Protein AF-A0A976CCU5-F1 (afdb_monomer_lite)

pLDDT: mean 81.48, std 16.99, range [30.31, 95.88]

Structure (mmCIF, N/CA/C/O backbone):
data_AF-A0A976CCU5-F1
#
_entry.id   AF-A0A976CCU5-F1
#
loop_
_atom_site.group_PDB
_atom_site.id
_atom_site.type_symbol
_atom_site.label_atom_id
_atom_site.label_alt_id
_atom_site.label_comp_id
_atom_site.label_asym_id
_atom_site.label_entity_id
_atom_site.label_seq_id
_ato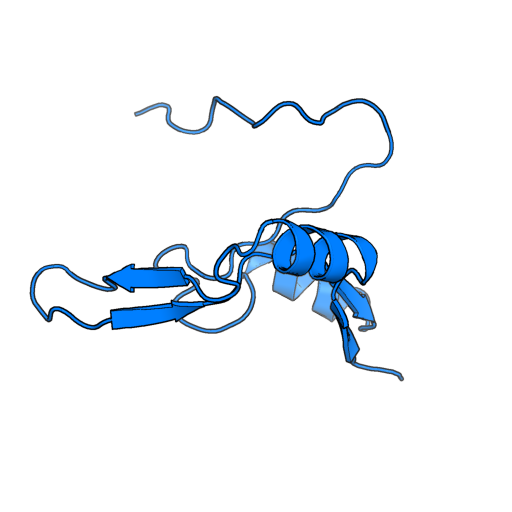m_site.pdbx_PDB_ins_code
_atom_site.Cartn_x
_atom_site.Cartn_y
_atom_site.Cartn_z
_atom_site.occupancy
_atom_site.B_iso_or_equiv
_atom_site.auth_seq_id
_atom_site.auth_comp_id
_atom_site.auth_asym_id
_atom_site.auth_atom_id
_atom_site.pdbx_PDB_model_num
ATOM 1 N N . SER A 1 1 ? -3.503 -4.437 -23.355 1.00 59.19 1 SER A N 1
ATOM 2 C CA . SER A 1 1 ? -3.094 -4.951 -22.033 1.00 59.19 1 SER A CA 1
ATOM 3 C C . SER A 1 1 ? -4.041 -4.372 -20.995 1.00 59.19 1 SER A C 1
ATOM 5 O O . SER A 1 1 ? -4.470 -3.236 -21.152 1.00 59.19 1 SER A O 1
ATOM 7 N N . LYS A 1 2 ? -4.448 -5.146 -19.986 1.00 76.81 2 LYS A N 1
ATOM 8 C CA . LYS A 1 2 ? -5.335 -4.651 -18.925 1.00 76.81 2 LYS A CA 1
ATOM 9 C C . LYS A 1 2 ? -4.449 -4.142 -17.787 1.00 76.81 2 LYS A C 1
ATOM 11 O O . LYS A 1 2 ? -3.744 -4.949 -17.193 1.00 76.81 2 LYS A O 1
ATOM 16 N N . PHE A 1 3 ? -4.429 -2.828 -17.559 1.00 91.25 3 PHE A N 1
ATOM 17 C CA . PHE A 1 3 ? -3.816 -2.225 -16.376 1.00 91.25 3 PHE A CA 1
ATOM 18 C C . PHE A 1 3 ? -4.930 -1.912 -15.378 1.00 91.25 3 PHE A C 1
ATOM 20 O O . PHE A 1 3 ? -5.745 -1.029 -15.636 1.00 91.25 3 PHE A O 1
ATOM 27 N N . GLN A 1 4 ? -5.033 -2.681 -14.296 1.00 95.12 4 GLN A N 1
ATOM 28 C CA . GLN A 1 4 ? -6.117 -2.526 -13.328 1.00 95.12 4 GLN A CA 1
ATOM 29 C C . GLN A 1 4 ? -5.709 -3.021 -11.942 1.00 95.12 4 GLN A C 1
ATOM 31 O O . GLN A 1 4 ? -5.141 -4.101 -11.805 1.00 95.12 4 GLN A O 1
ATOM 36 N N . LEU A 1 5 ? -6.093 -2.263 -10.918 1.00 93.56 5 LEU A N 1
ATOM 37 C CA . LEU A 1 5 ? -6.081 -2.692 -9.524 1.00 93.56 5 LEU A CA 1
ATOM 38 C C . LEU A 1 5 ? -7.496 -3.127 -9.128 1.00 93.56 5 LEU A C 1
ATOM 40 O O . LEU A 1 5 ? -8.455 -2.385 -9.344 1.00 93.56 5 LEU A O 1
ATOM 44 N N . VAL A 1 6 ? -7.628 -4.330 -8.570 1.00 94.56 6 VAL A N 1
ATOM 45 C CA . VAL A 1 6 ? -8.903 -4.880 -8.089 1.00 94.56 6 VAL A CA 1
ATOM 46 C C . VAL A 1 6 ? -8.767 -5.231 -6.609 1.00 94.56 6 VAL A C 1
ATOM 48 O O . VAL A 1 6 ? -7.965 -6.107 -6.287 1.00 94.56 6 VAL A O 1
ATOM 51 N N . PRO A 1 7 ? -9.493 -4.560 -5.698 1.00 92.81 7 PRO A N 1
ATOM 52 C CA . PRO A 1 7 ? -9.456 -4.890 -4.277 1.00 92.81 7 PRO A CA 1
ATOM 53 C C . PRO A 1 7 ? -10.092 -6.260 -4.007 1.00 92.81 7 PRO A C 1
ATOM 55 O O . PRO A 1 7 ? -10.987 -6.688 -4.733 1.00 92.81 7 PRO A O 1
ATOM 58 N N . ASP A 1 8 ? -9.659 -6.933 -2.942 1.00 92.50 8 ASP A N 1
ATOM 59 C CA . ASP A 1 8 ? -10.277 -8.184 -2.498 1.00 92.50 8 ASP A CA 1
ATOM 60 C C . ASP A 1 8 ? -11.699 -7.934 -1.960 1.00 92.50 8 ASP A C 1
ATOM 62 O O . ASP A 1 8 ? -11.903 -7.261 -0.943 1.00 92.50 8 ASP A O 1
ATOM 66 N N . GLU A 1 9 ? -12.699 -8.476 -2.654 1.00 92.88 9 GLU A N 1
ATOM 67 C CA . GLU A 1 9 ? -14.110 -8.270 -2.321 1.00 92.88 9 GLU A CA 1
ATOM 68 C C . GLU A 1 9 ? -14.502 -8.884 -0.967 1.00 92.88 9 GLU A C 1
ATOM 70 O O . GLU A 1 9 ? -15.314 -8.302 -0.240 1.00 92.88 9 GLU A O 1
ATOM 75 N N . PHE A 1 10 ? -13.905 -10.018 -0.584 1.00 91.62 10 PHE A N 1
ATOM 76 C CA . PHE A 1 10 ? -14.171 -10.658 0.706 1.00 91.62 10 PHE A CA 1
ATOM 77 C C . PHE A 1 10 ? -13.634 -9.810 1.857 1.00 91.62 10 PHE A C 1
ATOM 79 O O . PHE A 1 10 ? -14.312 -9.642 2.875 1.00 91.62 10 PHE A O 1
ATOM 8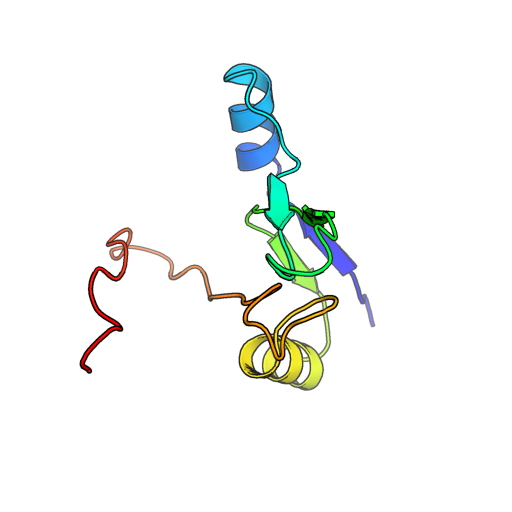6 N N . TYR A 1 11 ? -12.447 -9.227 1.687 1.00 89.81 11 TYR A N 1
ATOM 87 C CA . TYR A 1 11 ? -11.865 -8.307 2.656 1.00 89.81 11 TYR A CA 1
ATOM 88 C C . TYR A 1 11 ? -12.722 -7.050 2.824 1.00 89.81 11 TYR A C 1
ATOM 90 O O . TYR A 1 11 ? -13.021 -6.651 3.952 1.00 89.81 11 TYR A O 1
ATOM 98 N N . LEU A 1 12 ? -13.170 -6.453 1.714 1.00 91.00 12 LEU A N 1
ATOM 99 C CA . LEU A 1 12 ? -14.047 -5.280 1.747 1.00 91.00 12 LEU A CA 1
ATOM 100 C C . LEU A 1 12 ? -15.375 -5.576 2.448 1.00 91.00 12 LEU A C 1
ATOM 102 O O . LEU A 1 12 ? -15.823 -4.777 3.275 1.00 91.00 12 LEU A O 1
ATOM 106 N N . LYS A 1 13 ? -15.984 -6.731 2.155 1.00 92.75 13 LYS A N 1
ATOM 107 C CA . LYS A 1 13 ? -17.216 -7.177 2.810 1.00 92.75 13 LYS A CA 1
ATOM 108 C C . LYS A 1 13 ? -17.010 -7.340 4.318 1.00 92.75 13 LYS A C 1
ATOM 110 O O . LYS A 1 13 ? -17.769 -6.757 5.088 1.00 92.75 13 LYS A O 1
ATOM 115 N N . LYS A 1 14 ? -15.939 -8.024 4.732 1.00 91.06 14 LYS A N 1
ATOM 116 C CA . LYS A 1 14 ? -15.607 -8.238 6.148 1.00 91.06 14 LYS A CA 1
ATOM 117 C C . LYS A 1 14 ? -15.371 -6.928 6.903 1.00 91.06 14 LYS A C 1
ATOM 119 O O . LYS A 1 14 ? -15.897 -6.750 7.994 1.00 91.06 14 LYS A O 1
ATOM 124 N N . ILE A 1 15 ? -14.617 -5.984 6.331 1.00 89.81 15 ILE A N 1
ATOM 125 C CA . ILE A 1 15 ? -14.413 -4.665 6.959 1.00 89.81 15 ILE A CA 1
ATOM 126 C C . ILE A 1 15 ? -15.736 -3.918 7.130 1.00 89.81 15 ILE A C 1
ATOM 128 O O . ILE A 1 15 ? -15.947 -3.286 8.168 1.00 89.81 15 ILE A O 1
ATOM 132 N N . LYS A 1 16 ? -16.609 -3.977 6.116 1.00 90.19 16 LYS A N 1
ATOM 133 C CA . LYS A 1 16 ? -17.922 -3.328 6.152 1.00 90.19 16 LYS A CA 1
ATOM 134 C C . LYS A 1 16 ? -18.803 -3.916 7.255 1.00 90.19 16 LYS A C 1
ATOM 136 O O . LYS A 1 16 ? -19.430 -3.154 7.985 1.00 90.19 16 LYS A O 1
ATOM 141 N N . GLU A 1 17 ? -18.836 -5.243 7.367 1.00 93.75 17 GLU A N 1
ATOM 142 C CA . GLU A 1 17 ? -19.567 -5.975 8.410 1.00 93.75 17 GLU A CA 1
ATOM 143 C C . GLU A 1 17 ? -19.034 -5.646 9.811 1.00 93.75 17 GLU A C 1
ATOM 145 O O . GLU A 1 17 ? -19.818 -5.352 10.709 1.00 93.75 17 GLU A O 1
ATOM 150 N N . ASP A 1 18 ? -17.709 -5.571 9.967 1.00 92.19 18 ASP A N 1
ATOM 151 C CA . ASP A 1 18 ? -17.037 -5.183 11.214 1.00 92.19 18 ASP A CA 1
ATOM 152 C C . ASP A 1 18 ? -17.183 -3.680 11.558 1.00 92.19 18 ASP A C 1
ATOM 154 O O . ASP A 1 18 ? -16.636 -3.229 12.566 1.00 92.19 18 ASP A O 1
ATOM 158 N N . GLN A 1 19 ? -17.844 -2.878 10.711 1.00 87.00 19 GLN A N 1
ATOM 159 C CA . GLN A 1 19 ? -17.954 -1.413 10.823 1.00 87.00 19 GLN A CA 1
ATOM 160 C C . GLN A 1 19 ? -16.601 -0.692 10.985 1.00 87.00 19 GLN A C 1
ATOM 162 O O . GLN A 1 19 ? -16.499 0.378 11.594 1.00 87.00 19 GLN A O 1
ATOM 167 N N . LYS A 1 20 ? -15.530 -1.261 10.422 1.00 83.38 20 LYS A N 1
ATOM 168 C CA . LYS A 1 20 ? -14.185 -0.680 10.488 1.00 83.38 20 LYS A CA 1
ATOM 169 C C . LYS A 1 20 ? -13.995 0.365 9.387 1.00 83.38 20 LYS A C 1
ATOM 171 O O . LYS A 1 20 ? -14.516 0.248 8.281 1.00 83.38 20 LYS A O 1
ATOM 176 N N . LYS A 1 21 ? -13.206 1.405 9.679 1.00 81.12 21 LYS A N 1
ATOM 177 C CA . LYS A 1 21 ? -12.847 2.433 8.690 1.00 81.12 21 LYS A CA 1
ATOM 178 C C . LYS A 1 21 ? -11.895 1.852 7.638 1.00 81.12 21 LYS A C 1
ATOM 180 O O . LYS A 1 21 ? -10.876 1.264 7.989 1.00 81.12 21 LYS A O 1
ATOM 185 N N . PHE A 1 22 ? -12.214 2.079 6.363 1.00 78.75 22 PHE A N 1
ATOM 186 C CA . PHE A 1 22 ? -11.384 1.685 5.215 1.00 78.75 22 PHE A CA 1
ATOM 187 C C . PHE A 1 22 ? -10.141 2.567 5.055 1.00 78.75 22 PHE A C 1
ATOM 189 O O . PHE A 1 22 ? -9.067 2.080 4.715 1.00 78.75 22 PHE A O 1
ATOM 196 N N . ALA A 1 23 ? -10.302 3.871 5.296 1.00 85.31 23 ALA A N 1
ATOM 197 C CA . ALA A 1 23 ? -9.228 4.844 5.188 1.00 85.31 23 ALA A CA 1
ATOM 198 C C . ALA A 1 23 ? -8.451 4.943 6.505 1.00 85.31 23 ALA A C 1
ATOM 200 O O . ALA A 1 23 ? -9.037 5.035 7.591 1.00 85.31 23 ALA A O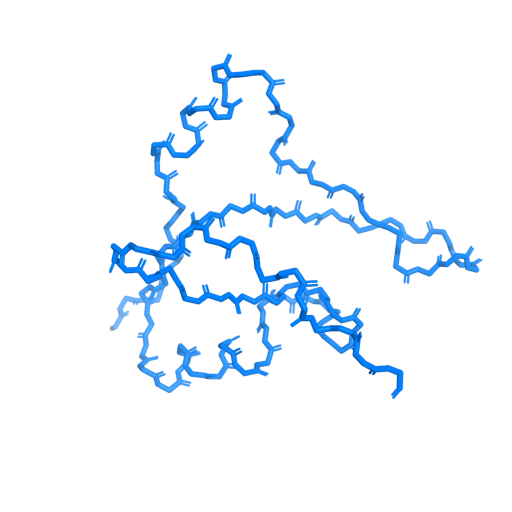 1
ATOM 201 N N . ARG A 1 24 ? -7.127 4.966 6.391 1.00 84.06 24 ARG A N 1
ATOM 202 C CA . ARG A 1 24 ? -6.193 5.274 7.471 1.00 84.06 24 ARG A CA 1
ATOM 203 C C . ARG A 1 24 ? -5.664 6.686 7.269 1.00 84.06 24 ARG A C 1
ATOM 205 O O . ARG A 1 24 ? -5.402 7.091 6.139 1.00 84.06 24 ARG A O 1
ATOM 212 N N . ILE A 1 25 ? -5.561 7.428 8.363 1.00 86.94 25 ILE A N 1
ATOM 213 C CA . ILE A 1 25 ? -4.945 8.752 8.388 1.00 86.94 25 ILE A CA 1
ATOM 214 C C . ILE A 1 25 ? -3.569 8.563 9.014 1.00 86.94 25 ILE A C 1
ATOM 216 O O . ILE A 1 25 ? -3.475 7.977 10.094 1.00 86.94 25 ILE A O 1
ATOM 220 N N . TYR A 1 26 ? -2.534 9.020 8.323 1.00 83.62 26 TYR A N 1
ATOM 221 C CA . TYR A 1 26 ? -1.160 9.005 8.805 1.00 83.62 26 TYR A CA 1
ATOM 222 C C . TYR A 1 26 ? -0.606 10.424 8.820 1.00 83.62 26 TYR A C 1
ATOM 224 O O . TYR A 1 26 ? -0.993 11.253 7.996 1.00 83.62 26 TYR A O 1
ATOM 232 N N . THR A 1 27 ? 0.306 10.694 9.745 1.00 83.81 27 THR A N 1
ATOM 233 C CA . THR A 1 27 ? 1.030 11.963 9.813 1.00 83.81 27 THR A CA 1
ATOM 234 C C . THR A 1 27 ? 2.325 11.815 9.027 1.00 83.81 27 THR A C 1
ATOM 236 O O . THR A 1 27 ? 3.154 10.977 9.370 1.00 83.81 27 THR A O 1
ATOM 239 N N . LEU A 1 28 ? 2.495 12.608 7.968 1.00 80.44 28 LEU A N 1
ATOM 240 C CA . LEU A 1 28 ? 3.688 12.557 7.119 1.00 80.44 28 LEU A CA 1
ATOM 241 C C . LEU A 1 28 ? 4.918 13.132 7.830 1.00 80.44 28 LEU A C 1
ATOM 243 O O . LEU A 1 28 ? 6.001 12.573 7.737 1.00 80.44 28 LEU A O 1
ATOM 247 N N . SER A 1 29 ? 4.748 14.243 8.550 1.00 76.94 29 SER A N 1
ATOM 248 C CA . SER A 1 29 ? 5.784 14.775 9.431 1.00 76.94 29 SER A CA 1
ATOM 249 C C . SER A 1 29 ? 5.177 15.452 10.653 1.00 76.94 29 SER A C 1
ATOM 251 O O . SER A 1 29 ? 4.159 16.150 10.557 1.00 76.94 29 SER A O 1
ATOM 253 N N . ASP A 1 30 ? 5.831 15.267 11.798 1.00 70.56 30 ASP A N 1
ATOM 254 C CA . ASP A 1 30 ? 5.402 15.857 13.068 1.00 70.56 30 ASP A CA 1
ATOM 255 C C . ASP A 1 30 ? 5.514 17.389 13.059 1.00 70.56 30 ASP A C 1
ATOM 257 O O . ASP A 1 30 ? 4.722 18.081 13.699 1.00 70.56 30 ASP A O 1
ATOM 261 N N . GLU A 1 31 ? 6.441 17.939 12.268 1.00 74.81 31 GLU A N 1
ATOM 262 C CA . GLU A 1 31 ? 6.672 19.383 12.170 1.00 74.81 31 GLU A CA 1
ATOM 263 C C . GLU A 1 31 ? 5.576 20.116 11.389 1.00 74.81 31 GLU A C 1
ATOM 265 O O . GLU A 1 31 ? 5.153 21.205 11.776 1.00 74.81 31 GLU A O 1
ATOM 270 N N . LYS A 1 32 ? 5.104 19.533 10.278 1.00 65.62 32 LYS A N 1
ATOM 271 C CA . LYS A 1 32 ? 4.135 20.185 9.379 1.00 65.62 32 LYS A CA 1
ATOM 272 C C . LYS A 1 32 ? 2.697 19.724 9.612 1.00 65.62 32 LYS A C 1
ATOM 274 O O . LYS A 1 32 ? 1.792 20.284 8.998 1.00 65.62 32 LYS A O 1
ATOM 279 N N . LYS A 1 33 ? 2.481 18.720 10.480 1.00 73.69 33 LYS A N 1
ATOM 280 C CA . LYS A 1 33 ? 1.173 18.090 10.765 1.00 73.69 33 LYS A CA 1
ATOM 281 C C . LYS A 1 33 ? 0.389 17.761 9.494 1.00 73.69 33 LYS A C 1
ATOM 283 O O . LYS A 1 33 ? -0.834 17.890 9.445 1.00 73.69 33 LYS A O 1
ATOM 288 N N . GLN A 1 34 ? 1.100 17.382 8.438 1.00 84.94 34 GLN A N 1
ATOM 289 C CA . GLN A 1 34 ? 0.461 17.069 7.176 1.00 84.94 34 GLN A CA 1
ATOM 290 C C . GLN A 1 34 ? -0.145 15.672 7.280 1.00 84.94 34 GLN A C 1
ATOM 292 O O . GLN A 1 34 ? 0.572 14.676 7.367 1.00 84.94 34 GLN A O 1
ATOM 297 N N . GLU A 1 35 ? -1.472 15.613 7.286 1.00 86.25 35 GLU A N 1
ATOM 298 C CA . GLU A 1 35 ? -2.209 14.357 7.276 1.00 86.25 35 GLU A CA 1
ATOM 299 C C . GLU A 1 35 ? -2.322 13.815 5.851 1.00 86.25 35 GLU A C 1
ATOM 301 O O . GLU A 1 35 ? -2.759 14.508 4.928 1.00 86.25 35 GLU A O 1
ATOM 306 N N . VAL A 1 36 ? -1.979 12.544 5.681 1.00 87.31 36 VAL A N 1
ATOM 307 C CA . VAL A 1 36 ? -2.202 11.794 4.447 1.00 87.31 36 VAL A CA 1
ATOM 308 C C . VAL A 1 36 ? -3.243 10.712 4.690 1.00 87.31 36 VAL A C 1
ATOM 310 O O . VAL A 1 36 ? -3.311 10.102 5.758 1.00 87.31 36 VAL A O 1
ATOM 313 N N . ARG A 1 37 ? -4.090 10.479 3.687 1.00 89.25 37 ARG A N 1
ATOM 314 C CA . ARG A 1 37 ? -5.121 9.440 3.724 1.00 89.25 37 ARG A CA 1
ATOM 315 C C . ARG A 1 37 ? -4.717 8.307 2.801 1.00 89.25 37 ARG A C 1
ATOM 317 O O . ARG A 1 37 ? -4.492 8.532 1.617 1.00 89.25 37 ARG A O 1
ATOM 324 N N . GLY A 1 38 ? -4.661 7.100 3.346 1.00 89.19 38 GLY A N 1
ATOM 325 C CA . GLY A 1 38 ? -4.303 5.890 2.618 1.00 89.19 38 GLY A CA 1
ATOM 326 C C . GLY A 1 38 ? -5.299 4.762 2.846 1.00 89.19 38 GLY A C 1
ATOM 327 O O . GLY A 1 38 ? -6.163 4.828 3.724 1.00 89.19 38 GLY A O 1
ATOM 328 N N . TYR A 1 39 ? -5.149 3.706 2.057 1.00 89.12 39 TYR A N 1
ATOM 329 C CA . TYR A 1 39 ? -5.922 2.477 2.180 1.00 89.12 39 TYR A CA 1
ATOM 330 C C . TYR A 1 39 ? -4.972 1.314 2.442 1.00 89.12 39 TYR A C 1
ATOM 332 O O . TYR A 1 39 ? -3.934 1.199 1.796 1.00 89.12 39 TYR A O 1
ATOM 340 N N . THR A 1 40 ? -5.346 0.437 3.370 1.00 87.94 40 THR A N 1
ATOM 341 C CA . THR A 1 40 ? -4.615 -0.804 3.643 1.00 87.94 40 THR A CA 1
ATOM 342 C C . THR A 1 40 ? -5.563 -1.963 3.406 1.00 87.94 40 THR A C 1
ATOM 344 O O . THR A 1 40 ? -6.417 -2.254 4.242 1.00 87.94 40 THR A O 1
ATOM 347 N N . LEU A 1 41 ? -5.451 -2.582 2.235 1.00 89.00 41 LEU A N 1
ATOM 348 C CA . LEU A 1 41 ? -6.274 -3.715 1.832 1.00 89.00 41 LEU A CA 1
ATOM 349 C C . LEU A 1 41 ? -5.519 -4.589 0.822 1.00 89.00 41 LEU A C 1
ATOM 351 O O . LEU A 1 41 ? -4.709 -4.060 0.060 1.00 89.00 41 LEU A O 1
ATOM 355 N N . PRO A 1 42 ? -5.774 -5.905 0.797 1.00 92.00 42 PRO A N 1
ATOM 356 C CA . PRO A 1 42 ? -5.256 -6.776 -0.246 1.00 92.00 42 PRO A CA 1
ATOM 357 C C . PRO A 1 42 ? -5.935 -6.480 -1.590 1.00 92.00 42 PRO A C 1
ATOM 359 O O . PRO A 1 42 ? -7.136 -6.205 -1.653 1.00 92.00 42 PRO A O 1
ATOM 362 N N . PHE A 1 43 ? -5.161 -6.539 -2.672 1.00 92.75 43 PHE A N 1
ATOM 363 C CA . PHE A 1 43 ? -5.633 -6.305 -4.036 1.00 92.75 43 PHE A CA 1
ATOM 364 C C . PHE A 1 43 ? -4.878 -7.171 -5.048 1.00 92.75 43 PHE A C 1
ATOM 366 O O . PHE A 1 43 ? -3.766 -7.628 -4.799 1.00 92.75 43 PHE A O 1
ATOM 373 N N . THR A 1 44 ? -5.476 -7.348 -6.223 1.00 93.50 44 THR A N 1
ATOM 374 C CA . THR A 1 44 ? -4.835 -7.921 -7.410 1.00 93.50 44 THR A CA 1
ATOM 375 C C . THR A 1 44 ? -4.448 -6.804 -8.374 1.00 93.50 44 THR A C 1
ATOM 377 O O . THR A 1 44 ? -5.290 -5.982 -8.741 1.00 93.50 44 THR A O 1
ATOM 380 N N . LEU A 1 45 ? -3.184 -6.781 -8.808 1.00 93.62 45 LEU A N 1
ATOM 381 C CA . LEU A 1 45 ? -2.683 -5.858 -9.829 1.00 93.62 45 LEU A CA 1
ATOM 382 C C . LEU A 1 45 ? -2.516 -6.575 -11.171 1.00 93.62 45 LEU A C 1
ATOM 384 O O . LEU A 1 45 ? -1.553 -7.311 -11.390 1.00 93.62 45 LEU A O 1
ATOM 388 N N . TYR A 1 46 ? -3.426 -6.303 -12.098 1.00 95.44 46 TYR A N 1
ATOM 389 C CA . TYR A 1 46 ? -3.264 -6.658 -13.502 1.00 95.44 46 TYR A CA 1
ATOM 390 C C . TYR A 1 46 ? -2.357 -5.615 -14.150 1.00 95.44 46 TYR A C 1
ATOM 392 O O . TYR A 1 46 ? -2.774 -4.478 -14.347 1.00 95.44 46 TYR A O 1
ATOM 400 N N . ALA A 1 47 ? -1.111 -5.978 -14.437 1.00 95.19 47 ALA A N 1
ATOM 401 C CA . ALA A 1 47 ? -0.138 -5.130 -15.119 1.00 95.19 47 ALA A CA 1
ATOM 402 C C . ALA A 1 47 ? 0.946 -6.011 -15.771 1.00 95.19 47 ALA A C 1
ATOM 404 O O . ALA A 1 47 ? 1.068 -7.182 -15.408 1.00 95.19 47 ALA A O 1
ATOM 405 N N . PRO A 1 48 ? 1.741 -5.492 -16.727 1.00 95.88 48 PRO A N 1
ATOM 406 C CA . PRO A 1 48 ? 2.925 -6.200 -17.205 1.00 95.88 48 PRO A CA 1
ATOM 407 C C . PRO A 1 48 ? 3.871 -6.542 -16.048 1.00 95.88 48 PRO A C 1
ATOM 409 O O . PRO A 1 48 ? 4.026 -5.739 -15.129 1.00 95.88 48 PRO A O 1
ATOM 412 N N . GLU A 1 49 ? 4.558 -7.680 -16.131 1.00 94.19 49 GLU A N 1
ATOM 413 C CA . GLU A 1 49 ? 5.459 -8.171 -15.077 1.00 94.19 49 GLU A CA 1
ATOM 414 C C . GLU A 1 49 ? 6.483 -7.115 -14.634 1.00 94.19 49 GLU A C 1
ATOM 416 O O . GLU A 1 49 ? 6.663 -6.881 -13.445 1.00 94.19 49 GLU A O 1
ATOM 421 N N . LYS A 1 50 ? 7.080 -6.378 -15.582 1.00 95.62 50 LYS A N 1
ATOM 422 C CA . LYS A 1 50 ? 8.019 -5.286 -15.267 1.00 95.62 50 LYS A CA 1
ATOM 423 C C . LYS A 1 50 ? 7.408 -4.205 -14.372 1.00 95.62 50 LYS A C 1
ATOM 425 O O . LYS A 1 50 ? 8.104 -3.651 -13.530 1.00 95.62 50 LYS A O 1
ATOM 430 N N . VAL A 1 51 ? 6.121 -3.907 -14.545 1.00 94.50 51 VAL A N 1
ATOM 431 C CA . VAL A 1 51 ? 5.413 -2.921 -13.719 1.00 94.50 51 VAL A CA 1
ATOM 432 C C . VAL A 1 51 ? 5.102 -3.500 -12.344 1.00 94.50 51 VAL A C 1
ATOM 434 O O . VAL A 1 51 ? 5.267 -2.803 -11.352 1.00 94.50 51 VAL A O 1
ATOM 437 N N . GLN A 1 52 ? 4.713 -4.775 -12.269 1.00 94.38 52 GLN A N 1
ATOM 438 C CA . GLN A 1 52 ? 4.514 -5.458 -10.988 1.00 94.38 52 GLN A CA 1
ATOM 439 C C . GLN A 1 52 ? 5.812 -5.487 -10.168 1.00 94.38 52 GLN A C 1
ATOM 441 O O . GLN A 1 52 ? 5.788 -5.150 -8.990 1.00 94.38 52 GLN A O 1
ATOM 446 N N . GLN A 1 53 ? 6.946 -5.802 -10.802 1.00 94.81 53 GLN A N 1
ATOM 447 C CA . GLN A 1 53 ? 8.264 -5.796 -10.161 1.00 94.81 53 GLN A CA 1
ATOM 448 C C . GLN A 1 53 ? 8.693 -4.392 -9.729 1.00 94.81 53 GLN A C 1
ATOM 450 O O . GLN A 1 53 ? 9.193 -4.212 -8.623 1.00 94.81 53 GLN A O 1
ATOM 455 N N . PHE A 1 54 ? 8.471 -3.382 -10.573 1.00 94.94 54 PHE A N 1
ATOM 456 C CA . PHE A 1 54 ? 8.741 -1.992 -10.206 1.00 94.94 54 PHE A CA 1
ATOM 457 C C . PHE A 1 54 ? 7.944 -1.581 -8.964 1.00 94.94 54 PHE A C 1
ATOM 459 O O . PHE A 1 54 ? 8.512 -1.081 -8.002 1.00 94.94 54 PHE A O 1
ATOM 466 N N . VAL A 1 55 ? 6.640 -1.855 -8.960 1.00 94.00 55 VAL A N 1
ATOM 467 C CA . VAL A 1 55 ? 5.743 -1.517 -7.850 1.00 94.00 55 VAL A CA 1
ATOM 468 C C . VAL A 1 55 ? 6.100 -2.293 -6.574 1.00 94.00 55 VAL A C 1
ATOM 470 O O . VAL A 1 55 ? 6.034 -1.728 -5.487 1.00 94.00 55 VAL A O 1
ATOM 473 N N . LEU A 1 56 ? 6.548 -3.547 -6.682 1.00 92.88 56 LEU A N 1
ATOM 474 C CA . LEU A 1 56 ? 7.025 -4.324 -5.533 1.00 92.88 56 LEU A CA 1
ATOM 475 C C . LEU A 1 56 ? 8.301 -3.731 -4.913 1.00 92.88 56 LEU A C 1
ATOM 477 O O . LEU A 1 56 ? 8.431 -3.704 -3.695 1.00 92.88 56 LEU A O 1
ATOM 481 N N . ASN A 1 57 ? 9.218 -3.227 -5.741 1.00 93.25 57 ASN A N 1
ATOM 482 C CA . ASN A 1 57 ? 10.505 -2.697 -5.282 1.00 93.25 57 ASN A CA 1
ATOM 483 C C . ASN A 1 57 ? 10.449 -1.225 -4.852 1.00 93.25 57 ASN A C 1
ATOM 485 O O . ASN A 1 57 ? 11.269 -0.793 -4.047 1.00 93.25 57 ASN A O 1
ATOM 489 N N . CYS A 1 58 ? 9.520 -0.446 -5.407 1.00 94.44 58 CYS A N 1
ATOM 490 C CA . CYS A 1 58 ? 9.448 1.005 -5.216 1.00 94.44 58 CYS A CA 1
ATOM 491 C C . CYS A 1 58 ? 8.189 1.462 -4.461 1.00 94.44 58 CYS A C 1
ATOM 493 O O . CYS A 1 58 ? 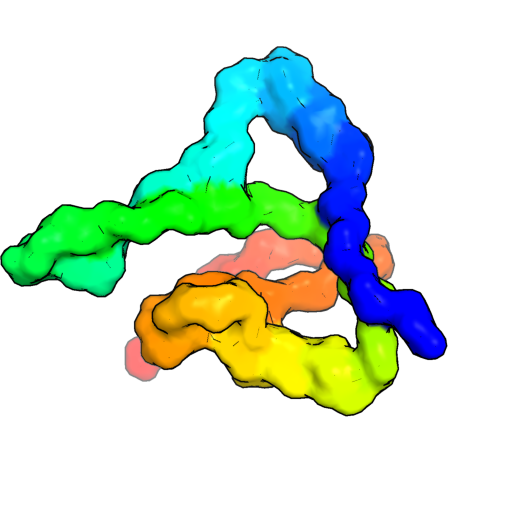8.018 2.657 -4.226 1.00 94.44 58 CYS A O 1
ATOM 495 N N . GLY A 1 59 ? 7.296 0.539 -4.101 1.00 93.31 59 GLY A N 1
ATOM 496 C CA . GLY A 1 59 ? 5.993 0.861 -3.529 1.00 93.31 59 GLY A CA 1
ATOM 497 C C . GLY A 1 59 ? 4.997 1.406 -4.559 1.00 93.31 59 GLY A C 1
ATOM 498 O O . GLY A 1 59 ? 5.288 1.574 -5.748 1.00 93.31 59 GLY A O 1
ATOM 499 N N . LEU A 1 60 ? 3.780 1.672 -4.088 1.00 93.38 60 LEU A N 1
ATOM 500 C CA . LEU A 1 60 ? 2.663 2.171 -4.882 1.00 93.38 60 LEU A CA 1
ATOM 501 C C . LEU A 1 60 ? 2.047 3.418 -4.243 1.00 93.38 60 LEU A C 1
ATOM 503 O O . LEU A 1 60 ? 1.538 3.367 -3.125 1.00 93.38 60 LEU A O 1
ATOM 507 N N . GLY A 1 61 ? 1.985 4.508 -5.006 1.00 91.31 61 GLY A N 1
ATOM 508 C CA . GLY A 1 61 ? 1.380 5.766 -4.573 1.00 91.31 61 GLY A CA 1
ATOM 509 C C . GLY A 1 61 ? 2.429 6.847 -4.337 1.00 91.31 61 GLY A C 1
ATOM 510 O O . GLY A 1 61 ? 3.399 6.941 -5.082 1.00 91.31 61 GLY A O 1
ATOM 511 N N . THR A 1 62 ? 2.189 7.699 -3.345 1.00 90.19 62 THR A N 1
ATOM 512 C CA . THR A 1 62 ? 3.058 8.825 -2.978 1.00 90.19 62 THR A CA 1
ATOM 513 C C . THR A 1 62 ? 3.758 8.557 -1.652 1.00 90.19 62 THR A C 1
ATOM 515 O O . THR A 1 62 ? 3.182 7.881 -0.799 1.00 90.19 62 THR A O 1
ATOM 518 N N . PHE A 1 63 ? 4.922 9.179 -1.444 1.00 89.81 63 PHE A N 1
ATOM 519 C CA . PHE A 1 63 ? 5.718 9.083 -0.215 1.00 89.81 63 PHE A CA 1
ATOM 520 C C . PHE A 1 63 ? 6.302 7.684 0.043 1.00 89.81 63 PHE A C 1
ATOM 522 O O . PHE A 1 63 ? 6.493 7.289 1.193 1.00 89.81 63 PHE A O 1
ATOM 529 N N . SER A 1 64 ? 6.594 6.921 -1.016 1.00 90.81 64 SER A N 1
ATOM 530 C CA . SER A 1 64 ? 7.275 5.625 -0.888 1.00 90.81 64 SER A CA 1
ATOM 531 C C . SER A 1 64 ? 8.674 5.756 -0.292 1.00 90.81 64 SER A C 1
ATOM 533 O O . SER A 1 64 ? 9.126 4.879 0.438 1.00 90.81 64 SER A O 1
ATOM 535 N N . GLU A 1 65 ? 9.337 6.878 -0.554 1.00 88.38 65 GLU A N 1
ATOM 536 C CA . GLU A 1 65 ? 10.613 7.270 0.035 1.00 88.38 65 GLU A CA 1
ATOM 537 C C . GLU A 1 65 ? 10.543 7.462 1.561 1.00 88.38 65 GLU A C 1
ATOM 539 O O . GLU A 1 65 ? 11.541 7.256 2.243 1.00 88.38 65 GLU A O 1
ATOM 544 N N . GLU A 1 66 ? 9.354 7.762 2.091 1.00 86.88 66 GLU A N 1
ATOM 545 C CA . GLU A 1 66 ? 9.052 7.863 3.528 1.00 86.88 66 GLU A CA 1
ATOM 546 C C . GLU A 1 66 ? 8.439 6.554 4.085 1.00 86.88 66 GLU A C 1
ATOM 548 O O . GLU A 1 66 ? 7.961 6.503 5.218 1.00 86.88 66 GLU A O 1
ATOM 553 N N . GLY A 1 67 ? 8.404 5.480 3.285 1.00 86.69 67 GLY A N 1
ATOM 554 C CA . GLY A 1 67 ? 7.888 4.162 3.676 1.00 86.69 67 GLY A CA 1
ATOM 555 C C . GLY A 1 67 ? 6.380 3.952 3.484 1.00 86.69 67 GLY A C 1
ATOM 556 O O . GLY A 1 67 ? 5.849 2.918 3.901 1.00 86.69 67 GLY A O 1
ATOM 557 N N . TYR A 1 68 ? 5.666 4.885 2.845 1.00 89.56 68 TYR A N 1
ATOM 558 C CA . TYR A 1 68 ? 4.249 4.709 2.505 1.00 89.56 68 TYR A CA 1
ATOM 559 C C . TYR A 1 68 ? 4.062 3.864 1.244 1.00 89.56 68 TYR A C 1
ATOM 561 O O . TYR A 1 68 ? 4.950 3.731 0.416 1.00 89.56 68 TYR A O 1
ATOM 569 N N . GLY A 1 69 ? 2.885 3.256 1.078 1.00 91.25 69 GLY A N 1
ATOM 570 C CA . GLY A 1 69 ? 2.577 2.525 -0.157 1.00 91.25 69 GLY A CA 1
ATOM 571 C C . GLY A 1 69 ? 3.411 1.257 -0.382 1.00 91.25 69 GLY A C 1
ATOM 572 O O . GLY A 1 69 ? 3.354 0.686 -1.468 1.00 91.25 69 GLY A O 1
ATOM 573 N N . MET A 1 70 ? 4.165 0.802 0.623 1.00 92.06 70 MET A N 1
ATOM 574 C CA . MET A 1 70 ? 4.894 -0.463 0.581 1.00 92.06 70 MET A CA 1
ATOM 575 C C . MET A 1 70 ? 3.916 -1.628 0.435 1.00 92.06 70 MET A C 1
ATOM 577 O O . MET A 1 70 ? 2.893 -1.692 1.123 1.00 92.06 70 MET A O 1
ATOM 581 N N . ILE A 1 71 ? 4.239 -2.555 -0.461 1.00 91.12 71 ILE A N 1
ATOM 582 C CA . ILE A 1 71 ? 3.412 -3.723 -0.751 1.00 91.12 71 ILE A CA 1
ATOM 583 C C . ILE A 1 71 ? 4.206 -5.006 -0.532 1.00 91.12 71 ILE A C 1
ATOM 585 O O . ILE A 1 71 ? 5.423 -5.028 -0.677 1.00 91.12 71 ILE A O 1
ATOM 589 N N . ASP A 1 72 ? 3.497 -6.080 -0.206 1.00 89.31 72 ASP A N 1
ATOM 590 C CA . ASP A 1 72 ? 4.064 -7.419 -0.085 1.00 89.31 72 ASP A CA 1
ATOM 591 C C . ASP A 1 72 ? 3.168 -8.418 -0.826 1.00 89.31 72 ASP A C 1
ATOM 593 O O . ASP A 1 72 ? 1.974 -8.178 -1.047 1.00 89.31 72 ASP A O 1
ATOM 597 N N . LEU A 1 73 ? 3.752 -9.540 -1.235 1.00 87.56 73 LEU A N 1
ATOM 598 C CA . LEU A 1 73 ? 3.047 -10.606 -1.925 1.00 87.56 73 LEU A CA 1
ATOM 599 C C . LEU A 1 73 ? 2.331 -11.505 -0.917 1.00 87.56 73 LEU A C 1
ATOM 601 O O . LEU A 1 73 ? 2.925 -12.053 0.013 1.00 87.56 73 LEU A O 1
ATOM 605 N N . VAL A 1 74 ? 1.041 -11.737 -1.153 1.00 78.38 74 VAL A N 1
ATOM 606 C CA . VAL A 1 74 ? 0.281 -12.734 -0.395 1.00 78.38 74 VAL A CA 1
ATOM 607 C C . VAL A 1 74 ? 0.764 -14.126 -0.810 1.00 78.38 74 VAL A C 1
ATOM 609 O O . VAL A 1 74 ? 0.490 -14.585 -1.918 1.00 78.38 74 VAL A O 1
ATOM 612 N N . ARG A 1 75 ? 1.491 -14.814 0.076 1.00 70.12 75 ARG A N 1
ATOM 613 C CA . ARG A 1 75 ? 1.914 -16.204 -0.146 1.00 70.12 75 ARG A CA 1
ATOM 614 C C . ARG A 1 75 ? 0.743 -17.163 0.119 1.00 70.12 75 ARG A C 1
ATOM 616 O O . ARG A 1 75 ? 0.190 -17.131 1.223 1.00 70.12 75 ARG A O 1
ATOM 623 N N . PRO A 1 76 ? 0.348 -18.027 -0.838 1.00 54.03 76 PRO A N 1
ATOM 624 C CA . PRO A 1 76 ? -0.672 -19.033 -0.583 1.00 54.03 76 PRO A CA 1
ATOM 625 C C . PRO A 1 76 ? -0.107 -20.096 0.369 1.00 54.03 76 PRO A C 1
ATOM 627 O O . PRO A 1 76 ? 0.902 -20.718 0.061 1.00 54.03 76 PRO A O 1
ATOM 630 N N . GLN A 1 77 ? -0.805 -20.307 1.489 1.00 45.94 77 GLN A N 1
ATOM 631 C CA . GLN A 1 77 ? -0.613 -21.367 2.495 1.00 45.94 77 GLN A CA 1
ATOM 632 C C . GLN A 1 77 ? 0.646 -21.250 3.384 1.00 45.94 77 GLN A C 1
ATOM 634 O O . GLN A 1 77 ? 1.776 -21.446 2.958 1.00 45.94 77 GLN A O 1
ATOM 639 N N . GLY A 1 78 ? 0.420 -21.009 4.684 1.00 47.97 78 GLY A N 1
ATOM 640 C CA . GLY A 1 78 ? 1.375 -21.352 5.750 1.00 47.97 78 GLY A CA 1
ATOM 641 C C . GLY A 1 78 ? 2.109 -20.209 6.458 1.00 47.97 78 GLY A C 1
ATOM 642 O O . GLY A 1 78 ? 2.698 -20.454 7.504 1.00 47.97 78 GLY A O 1
ATOM 643 N N . SER A 1 79 ? 2.050 -18.964 5.977 1.00 46.47 79 SER A N 1
ATOM 644 C CA . SER A 1 79 ? 2.740 -17.843 6.636 1.00 46.47 79 SER A CA 1
ATOM 645 C C . SER A 1 79 ? 1.844 -16.615 6.817 1.00 46.47 79 SER A C 1
ATOM 647 O O . SER A 1 79 ? 2.176 -15.520 6.378 1.00 46.47 79 SER A O 1
ATOM 649 N N . THR A 1 80 ? 0.730 -16.753 7.537 1.00 48.84 80 THR A N 1
ATOM 650 C CA . THR A 1 80 ? 0.146 -15.615 8.278 1.00 48.84 80 THR A CA 1
ATOM 651 C C . THR A 1 80 ? 0.949 -15.324 9.551 1.00 48.84 80 THR A C 1
ATOM 653 O O . THR A 1 80 ? 0.392 -14.923 10.569 1.00 48.84 80 THR A O 1
ATOM 656 N N . GLN A 1 81 ? 2.262 -15.558 9.530 1.00 44.84 81 GLN A N 1
ATOM 657 C CA . GLN A 1 81 ? 3.139 -14.977 10.527 1.00 44.84 81 GLN A CA 1
ATOM 658 C C . GLN A 1 81 ? 3.349 -13.532 10.098 1.00 44.84 81 GLN A C 1
ATOM 660 O O . GLN A 1 81 ? 3.954 -13.259 9.062 1.00 44.84 81 GLN A O 1
ATOM 665 N N . 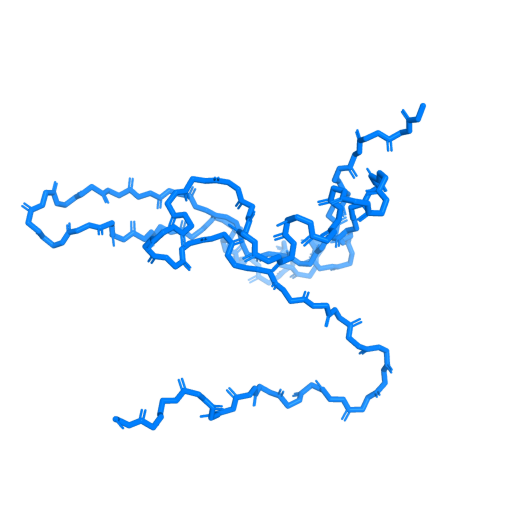ARG A 1 82 ? 2.806 -12.604 10.888 1.00 46.94 82 ARG A N 1
ATOM 666 C CA . ARG A 1 82 ? 3.302 -11.231 10.903 1.00 46.94 82 ARG A CA 1
ATOM 667 C C . ARG A 1 82 ? 4.821 -11.342 11.026 1.00 46.94 82 ARG A C 1
ATOM 669 O O . ARG A 1 82 ? 5.295 -12.015 11.937 1.00 46.94 82 ARG A O 1
ATOM 676 N N . VAL A 1 83 ? 5.576 -10.767 10.096 1.00 48.25 83 VAL A N 1
ATOM 677 C CA . VAL A 1 83 ? 7.035 -10.742 10.222 1.00 48.25 83 VAL A CA 1
ATOM 678 C C . VAL A 1 83 ? 7.326 -9.843 11.426 1.00 48.25 83 VAL A C 1
ATOM 680 O O . VAL A 1 83 ? 7.244 -8.624 11.323 1.00 48.25 83 VAL A O 1
ATOM 683 N N . GLU A 1 84 ? 7.545 -10.430 12.605 1.00 48.12 84 GLU A N 1
ATOM 684 C CA . GLU A 1 84 ? 7.840 -9.674 13.836 1.00 48.12 84 GLU A CA 1
ATOM 685 C C . GLU A 1 84 ? 9.255 -9.080 13.823 1.00 48.12 84 GLU A C 1
ATOM 687 O O . GLU A 1 84 ? 9.606 -8.270 14.675 1.00 48.12 84 GLU A O 1
ATOM 692 N N . HIS A 1 85 ? 10.063 -9.432 12.824 1.00 47.38 85 HIS A N 1
ATOM 693 C CA . HIS A 1 85 ? 11.454 -9.029 12.739 1.00 47.38 85 HIS A CA 1
ATOM 694 C C . HIS A 1 85 ? 11.777 -8.407 11.389 1.00 47.38 85 HIS A C 1
ATOM 696 O O . HIS A 1 85 ? 12.101 -9.126 10.458 1.00 47.38 85 HIS A O 1
ATOM 702 N N . TYR A 1 86 ? 11.766 -7.076 11.335 1.00 47.66 86 TYR A N 1
ATOM 703 C CA . TYR A 1 86 ? 12.804 -6.290 10.660 1.00 47.66 86 TYR A CA 1
ATOM 704 C C . TYR A 1 86 ? 12.946 -4.940 11.370 1.00 47.66 86 TYR A C 1
ATOM 706 O O . TYR A 1 86 ? 12.543 -3.898 10.877 1.00 47.66 86 TYR A O 1
ATOM 714 N N . PHE A 1 87 ? 13.523 -4.989 12.566 1.00 39.72 87 PHE A N 1
ATOM 715 C CA . PHE A 1 87 ? 14.374 -3.923 13.081 1.00 39.72 87 PHE A CA 1
ATOM 716 C C . PHE A 1 87 ? 15.491 -4.627 13.850 1.00 39.72 87 PHE A C 1
ATOM 718 O O . PHE A 1 87 ? 15.301 -5.093 14.974 1.00 39.72 87 PHE A O 1
ATOM 725 N N . LYS A 1 88 ? 16.637 -4.804 13.194 1.00 30.31 8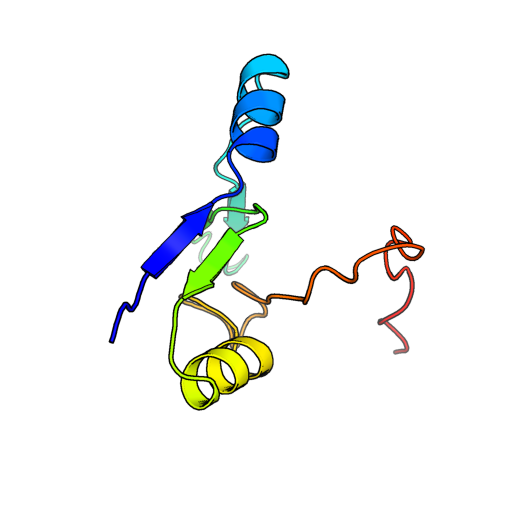8 LYS A N 1
ATOM 726 C CA . LYS A 1 88 ? 17.905 -4.873 13.916 1.00 30.31 88 LYS A CA 1
ATOM 727 C C . LYS A 1 88 ? 18.535 -3.482 13.778 1.00 30.31 88 LYS A C 1
ATOM 729 O O . LYS A 1 88 ? 18.504 -2.972 12.658 1.00 30.31 88 LYS A O 1
ATOM 734 N N . PRO A 1 89 ? 18.968 -2.876 14.896 1.00 43.84 89 PRO A N 1
ATOM 735 C CA . PRO A 1 89 ? 19.526 -1.527 14.928 1.00 43.84 89 PRO A CA 1
ATOM 736 C C . PRO A 1 89 ? 20.789 -1.398 14.075 1.00 43.84 89 PRO A C 1
ATOM 738 O O . PRO A 1 89 ? 21.452 -2.437 13.839 1.00 43.84 89 PRO A O 1
#

Secondary structure (DSSP, 8-state):
---EEEE-HHHHHHHHHTT--SEEEEES-TTTT-EEEEE---EEEES-HHHHHHHHHH-SSS-GGGTTT------SSS-----------

Foldseek 3Di:
DDFDKAFDPVFVVVCVVVVHDQWDWDQLDPVVSDIDIDGDGDIDTDDPPVVVVCCQVQADDPDVVVVPRHDDDDDPDDPPPPCPDDDDD

Radius of gyration: 15.31 Å; chains: 1; bounding box: 39×42×37 Å

Sequence (89 aa):
SKFQLVPDEFYLKKIKEDQKKFARIYTLSDEKKQEVRGYTLPFTLYAPEKVQQFVLNCGLGTFSEEGYGMIDLVRPQGSTQRVEHYFKP